Protein AF-A0A1H9SVF4-F1 (afdb_monomer_lite)

pLDDT: mean 82.23, std 16.96, range [36.72, 97.62]

Structure (mmCIF, N/CA/C/O backbone):
data_AF-A0A1H9SVF4-F1
#
_entry.id   AF-A0A1H9SVF4-F1
#
loop_
_atom_site.group_PDB
_atom_site.id
_atom_site.type_symbol
_atom_site.label_atom_id
_atom_site.label_alt_id
_atom_site.label_comp_id
_atom_site.label_asym_id
_atom_site.labe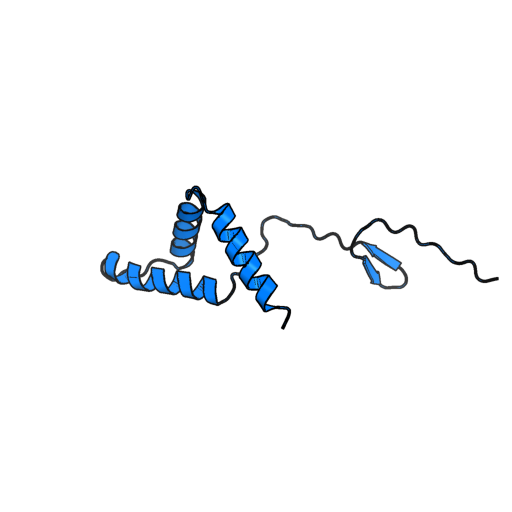l_entity_id
_atom_site.label_seq_id
_atom_site.pdbx_PDB_ins_code
_atom_site.Cartn_x
_atom_site.Cartn_y
_atom_site.Cartn_z
_atom_site.occupancy
_atom_site.B_iso_or_equiv
_atom_site.auth_seq_id
_atom_site.auth_comp_id
_atom_site.auth_asym_id
_atom_site.auth_atom_id
_atom_site.pdbx_PDB_model_num
ATOM 1 N N . MET A 1 1 ? 15.189 8.640 -59.662 1.00 36.72 1 MET A N 1
ATOM 2 C CA . MET A 1 1 ? 13.921 8.291 -58.984 1.00 36.72 1 MET A CA 1
ATOM 3 C C . MET A 1 1 ? 14.250 7.504 -57.720 1.00 36.72 1 MET A C 1
ATOM 5 O O . MET A 1 1 ? 14.668 6.364 -57.836 1.00 36.72 1 MET A O 1
ATOM 9 N N . LYS A 1 2 ? 14.163 8.105 -56.524 1.00 44.22 2 LYS A N 1
ATOM 10 C CA . LYS A 1 2 ? 14.266 7.356 -55.258 1.00 44.22 2 LYS A CA 1
ATOM 11 C C . LYS A 1 2 ? 12.842 7.033 -54.816 1.00 44.22 2 LYS A C 1
ATOM 13 O O . LYS A 1 2 ? 12.109 7.936 -54.423 1.00 44.22 2 LYS A O 1
ATOM 18 N N . GLY A 1 3 ? 12.434 5.778 -54.999 1.00 46.16 3 GLY A N 1
ATOM 19 C CA . GLY A 1 3 ? 11.122 5.298 -54.577 1.00 46.16 3 GLY A CA 1
ATOM 20 C C . GLY A 1 3 ? 10.953 5.517 -53.077 1.00 46.16 3 GLY A C 1
ATOM 21 O O . GLY A 1 3 ? 11.824 5.142 -52.295 1.00 46.16 3 GLY A O 1
ATOM 22 N N . LYS A 1 4 ? 9.855 6.166 -52.680 1.00 47.19 4 LYS A N 1
ATOM 23 C CA . LYS A 1 4 ? 9.434 6.217 -51.279 1.00 47.19 4 LYS A CA 1
ATOM 24 C C . LYS A 1 4 ? 9.128 4.784 -50.851 1.00 47.19 4 LYS A C 1
ATOM 26 O O . LYS A 1 4 ? 8.105 4.237 -51.252 1.00 47.19 4 LYS A O 1
ATOM 31 N N . MET A 1 5 ? 10.020 4.183 -50.073 1.00 50.44 5 MET A N 1
ATOM 32 C CA . MET A 1 5 ? 9.753 2.918 -49.401 1.00 50.44 5 MET A CA 1
ATOM 33 C C . MET A 1 5 ? 8.677 3.206 -48.348 1.00 50.44 5 MET A C 1
ATOM 35 O O . MET A 1 5 ? 8.947 3.866 -47.346 1.00 50.44 5 MET A O 1
ATOM 39 N N . LYS A 1 6 ? 7.425 2.829 -48.626 1.00 52.75 6 LYS A N 1
ATOM 40 C CA . LYS A 1 6 ? 6.379 2.790 -47.602 1.00 52.75 6 LYS A CA 1
ATOM 41 C C . LYS A 1 6 ? 6.696 1.584 -46.730 1.00 52.75 6 LYS A C 1
ATOM 43 O O . LYS A 1 6 ? 6.499 0.457 -47.164 1.00 52.75 6 LYS A O 1
ATOM 48 N N . THR A 1 7 ? 7.247 1.822 -45.548 1.00 62.78 7 THR A N 1
ATOM 49 C CA . THR A 1 7 ? 7.409 0.761 -44.559 1.00 62.78 7 THR A CA 1
ATOM 50 C C . THR A 1 7 ? 6.023 0.425 -44.020 1.00 62.78 7 THR A C 1
ATOM 52 O O . THR A 1 7 ? 5.389 1.271 -43.391 1.00 62.78 7 THR A O 1
ATOM 55 N N . GLU A 1 8 ? 5.531 -0.774 -44.316 1.00 59.91 8 GLU A N 1
ATOM 56 C CA . GLU A 1 8 ? 4.323 -1.331 -43.707 1.00 59.91 8 GLU A CA 1
ATOM 57 C C . GLU A 1 8 ? 4.656 -1.670 -42.249 1.00 59.91 8 GLU A C 1
ATOM 59 O O . GLU A 1 8 ? 5.169 -2.741 -41.944 1.00 59.91 8 GLU A O 1
ATOM 64 N N . MET A 1 9 ? 4.483 -0.695 -41.356 1.00 60.31 9 MET A N 1
ATOM 65 C CA . MET A 1 9 ? 4.598 -0.904 -39.915 1.00 60.31 9 MET A CA 1
ATOM 66 C C . MET A 1 9 ? 3.196 -1.091 -39.346 1.00 60.31 9 MET A C 1
ATOM 68 O O . MET A 1 9 ? 2.307 -0.285 -39.617 1.00 60.31 9 MET A O 1
ATOM 72 N N . GLU A 1 10 ? 2.999 -2.137 -38.553 1.00 67.38 10 GLU A N 1
ATOM 73 C CA . GLU A 1 10 ? 1.812 -2.264 -37.705 1.00 67.38 10 GLU A CA 1
ATOM 74 C C . GLU A 1 10 ? 1.887 -1.259 -36.548 1.00 67.38 10 GLU A C 1
ATOM 76 O O . GLU A 1 10 ? 2.992 -0.892 -36.138 1.00 67.38 10 GLU A O 1
ATOM 81 N N . ASP A 1 11 ? 0.749 -0.883 -35.960 1.00 66.81 11 ASP A N 1
ATOM 82 C CA . ASP A 1 11 ? 0.720 -0.040 -34.759 1.00 66.81 11 ASP A CA 1
ATOM 83 C C . ASP A 1 11 ? 1.584 -0.654 -33.637 1.00 66.81 11 ASP A C 1
ATOM 85 O O . ASP A 1 11 ? 1.445 -1.826 -33.269 1.00 66.81 11 ASP A O 1
ATOM 89 N N . GLY A 1 12 ? 2.534 0.127 -33.111 1.00 72.12 12 GLY A N 1
ATOM 90 C CA . GLY A 1 12 ? 3.467 -0.329 -32.080 1.00 72.12 12 GLY A CA 1
ATOM 91 C C . GLY A 1 12 ? 4.711 0.547 -31.934 1.00 72.12 12 GLY A C 1
ATOM 92 O O . GLY A 1 12 ? 4.945 1.468 -32.715 1.00 72.12 12 GLY A O 1
ATOM 93 N N . LEU A 1 13 ? 5.522 0.257 -30.912 1.00 80.12 13 LEU A N 1
ATOM 94 C CA . LEU A 1 13 ? 6.808 0.919 -30.693 1.00 80.12 13 LEU A CA 1
ATOM 95 C C . LEU A 1 13 ? 7.920 0.136 -31.405 1.00 80.12 13 LEU A C 1
ATOM 97 O O . LEU A 1 13 ? 8.008 -1.081 -31.258 1.00 80.12 13 LEU A O 1
ATOM 101 N N . TYR A 1 14 ? 8.786 0.828 -32.145 1.00 84.06 14 TYR A N 1
ATOM 102 C CA . TYR A 1 14 ? 9.889 0.220 -32.894 1.00 84.06 14 TYR A CA 1
ATOM 103 C C . TYR A 1 14 ? 11.217 0.888 -32.538 1.00 84.06 14 TYR A C 1
ATOM 105 O O . TYR A 1 14 ? 11.274 2.101 -32.329 1.00 84.06 14 TYR A O 1
ATOM 113 N N . GLN A 1 15 ? 12.296 0.105 -32.503 1.00 85.94 15 GLN A N 1
ATOM 114 C CA . GLN A 1 15 ? 13.663 0.597 -32.358 1.00 85.94 15 GLN A CA 1
ATOM 115 C C . GLN A 1 15 ? 14.418 0.447 -33.684 1.00 85.94 15 GLN A C 1
ATOM 117 O O . GLN A 1 15 ? 14.433 -0.625 -34.283 1.00 85.94 15 GLN A O 1
ATOM 122 N N . ALA A 1 16 ? 15.078 1.518 -34.136 1.00 86.50 16 ALA A N 1
ATOM 123 C CA . ALA A 1 16 ? 15.980 1.456 -35.282 1.00 86.50 16 ALA A CA 1
ATOM 124 C C . ALA A 1 16 ? 17.369 0.984 -34.826 1.00 86.50 16 ALA A C 1
ATOM 126 O O . ALA A 1 16 ? 18.049 1.682 -34.067 1.00 86.50 16 ALA A O 1
ATOM 127 N N . ARG A 1 17 ? 17.807 -0.187 -35.293 1.00 80.38 17 ARG A N 1
ATOM 128 C 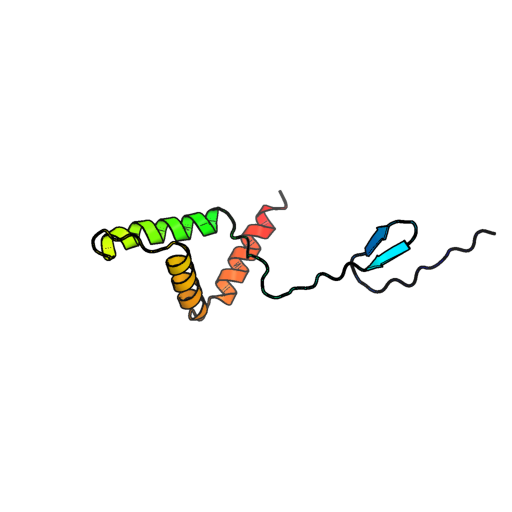CA . ARG A 1 17 ? 19.125 -0.757 -34.983 1.00 80.38 17 ARG A CA 1
ATOM 129 C C . ARG A 1 17 ? 19.725 -1.392 -36.236 1.00 80.38 17 ARG A C 1
ATOM 131 O O . ARG A 1 17 ? 19.058 -2.124 -36.954 1.00 80.38 17 ARG A O 1
ATOM 138 N N . ALA A 1 18 ? 20.990 -1.070 -36.518 1.00 77.69 18 ALA A N 1
ATOM 139 C CA . ALA A 1 18 ? 21.749 -1.610 -37.654 1.00 77.69 18 ALA A CA 1
ATOM 140 C C . ALA A 1 18 ? 21.036 -1.514 -39.026 1.00 77.69 18 ALA A C 1
ATOM 142 O O . ALA A 1 18 ? 21.179 -2.392 -39.870 1.00 77.69 18 ALA A O 1
ATOM 143 N N . GLY A 1 19 ? 20.268 -0.443 -39.259 1.00 83.81 19 GLY A N 1
ATOM 144 C CA . GLY A 1 19 ? 19.542 -0.232 -40.518 1.00 83.81 19 GLY A CA 1
ATOM 145 C C . GLY A 1 19 ? 18.197 -0.959 -40.623 1.00 83.81 19 GLY A C 1
ATOM 146 O O . GLY A 1 19 ? 17.512 -0.786 -41.626 1.00 83.81 19 GLY A O 1
ATOM 147 N N . ASN A 1 20 ? 17.793 -1.699 -39.587 1.00 79.94 20 ASN A N 1
ATOM 148 C CA . ASN A 1 20 ? 16.506 -2.385 -39.502 1.00 79.94 20 ASN A CA 1
ATOM 149 C C . ASN A 1 20 ? 15.608 -1.748 -38.431 1.00 79.94 20 ASN A C 1
ATOM 151 O O . ASN A 1 20 ? 16.092 -1.119 -37.485 1.00 79.94 20 ASN A O 1
ATOM 155 N N . LEU A 1 21 ? 14.293 -1.909 -38.592 1.00 79.56 21 LEU A N 1
ATOM 156 C CA . LEU A 1 21 ? 13.287 -1.550 -37.593 1.00 79.56 21 LEU A CA 1
ATOM 157 C C . LEU A 1 21 ? 12.835 -2.818 -36.874 1.00 79.56 21 LEU A C 1
ATOM 159 O O . LEU A 1 21 ? 12.221 -3.691 -37.481 1.00 79.56 21 LEU A O 1
ATOM 163 N N . GLU A 1 22 ? 13.140 -2.907 -35.586 1.00 79.94 22 GLU A N 1
ATOM 164 C CA . GLU A 1 22 ? 12.747 -4.021 -34.726 1.00 79.94 22 GLU A CA 1
ATOM 165 C C . GLU A 1 22 ? 11.543 -3.592 -33.879 1.00 79.94 22 GLU A C 1
ATOM 167 O O . GLU A 1 22 ? 11.592 -2.563 -33.199 1.00 79.94 22 GLU A O 1
ATOM 172 N N . LYS A 1 23 ? 10.440 -4.351 -33.929 1.00 78.06 23 LYS A N 1
ATOM 173 C CA . LYS A 1 23 ? 9.263 -4.103 -33.082 1.00 78.06 23 LYS A CA 1
ATOM 174 C C . LYS A 1 23 ? 9.630 -4.422 -31.635 1.00 78.06 23 LYS A C 1
ATOM 176 O O . LYS A 1 23 ? 10.057 -5.534 -31.336 1.00 78.06 23 LYS A O 1
ATOM 181 N N . LEU A 1 24 ? 9.456 -3.458 -30.735 1.00 75.31 24 LEU A N 1
ATOM 182 C CA . LEU A 1 24 ? 9.664 -3.669 -29.307 1.00 75.31 24 LEU A CA 1
ATOM 183 C C . LEU A 1 24 ? 8.461 -4.421 -28.741 1.00 75.31 24 LEU A C 1
ATOM 185 O O . LEU A 1 24 ? 7.396 -3.847 -28.516 1.00 75.31 24 LEU A O 1
ATOM 189 N N . VAL A 1 25 ? 8.644 -5.719 -28.510 1.00 68.56 25 VAL A N 1
ATOM 190 C CA . VAL A 1 25 ? 7.698 -6.544 -27.760 1.00 68.56 25 VAL A CA 1
ATOM 191 C C . VAL A 1 25 ? 8.112 -6.495 -26.296 1.00 68.56 25 VAL A C 1
ATOM 193 O O . VAL A 1 25 ? 9.151 -7.025 -25.908 1.00 68.56 25 VAL A O 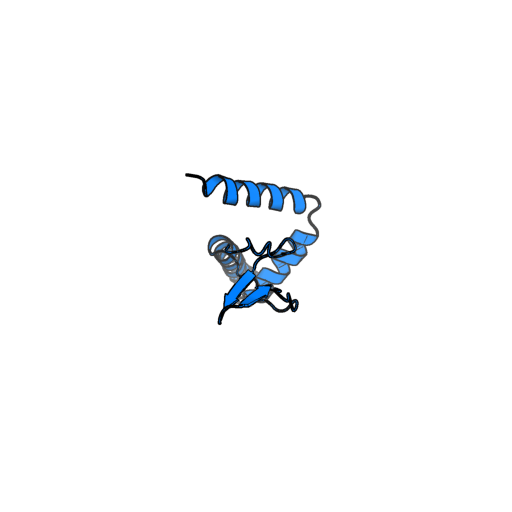1
ATOM 196 N N . PHE A 1 26 ? 7.315 -5.818 -25.474 1.00 65.12 26 PHE A N 1
ATOM 197 C CA . PHE A 1 26 ? 7.482 -5.882 -24.029 1.00 65.12 26 PHE A CA 1
ATOM 198 C C . PHE A 1 26 ? 6.801 -7.155 -23.534 1.00 65.12 26 PHE A C 1
ATOM 200 O O . PHE A 1 26 ? 5.600 -7.154 -23.284 1.00 65.12 26 PHE A O 1
ATOM 207 N N . GLU A 1 27 ? 7.558 -8.240 -23.395 1.00 57.84 27 GLU A N 1
ATOM 208 C CA . GLU A 1 27 ? 7.075 -9.403 -22.651 1.00 57.84 27 GLU A CA 1
ATOM 209 C C . GLU A 1 27 ? 6.859 -8.981 -21.190 1.00 57.84 27 GLU A C 1
ATOM 211 O O . GLU A 1 27 ? 7.749 -8.420 -20.536 1.00 57.84 27 GLU A O 1
ATOM 216 N N . ASP A 1 28 ? 5.632 -9.139 -20.698 1.00 58.91 28 ASP A N 1
ATOM 217 C CA . ASP A 1 28 ? 5.307 -8.999 -19.285 1.00 58.91 28 ASP A CA 1
ATOM 218 C C . ASP A 1 28 ? 5.264 -10.400 -18.682 1.00 58.91 28 ASP A C 1
ATOM 220 O O . ASP A 1 28 ? 4.260 -11.100 -18.756 1.00 58.91 28 ASP A O 1
ATOM 224 N N . ASP A 1 29 ? 6.401 -10.837 -18.146 1.00 60.53 29 ASP A N 1
ATOM 225 C CA . ASP A 1 29 ? 6.592 -12.166 -17.555 1.00 60.53 29 ASP A CA 1
ATOM 226 C C . ASP A 1 29 ? 5.855 -12.356 -16.212 1.00 60.53 29 ASP A C 1
ATOM 228 O O . ASP A 1 29 ? 6.034 -13.370 -15.540 1.00 60.53 29 ASP A O 1
ATOM 232 N N . GLY A 1 30 ? 5.044 -11.377 -15.790 1.00 57.25 30 GLY A N 1
ATOM 233 C CA . GLY A 1 30 ? 4.313 -11.390 -14.522 1.00 57.25 30 GLY A CA 1
ATOM 234 C C . GLY A 1 30 ? 5.201 -11.253 -13.279 1.00 57.25 30 GLY A C 1
ATOM 235 O O . GLY A 1 30 ? 4.685 -11.244 -12.164 1.00 57.25 3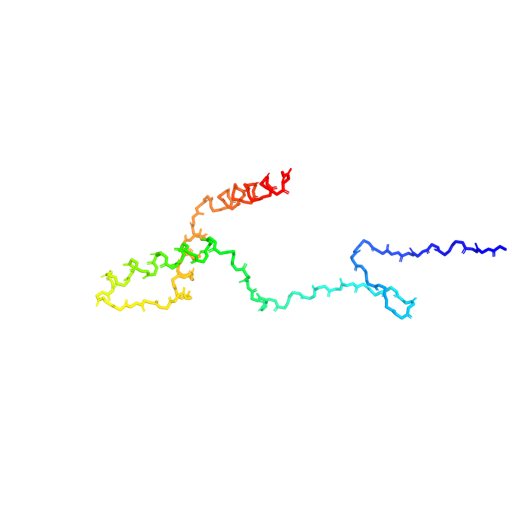0 GLY A O 1
ATOM 236 N N . THR A 1 31 ? 6.523 -11.122 -13.439 1.00 56.81 31 THR A N 1
ATOM 237 C CA . THR A 1 31 ? 7.498 -11.029 -12.337 1.00 56.81 31 THR A CA 1
ATOM 238 C C . THR A 1 31 ? 8.134 -9.651 -12.203 1.00 56.81 31 THR A C 1
ATOM 240 O O . THR A 1 31 ? 8.961 -9.421 -11.310 1.00 56.81 31 THR A O 1
ATOM 243 N N . LYS A 1 32 ? 7.749 -8.695 -13.058 1.00 61.81 32 LYS A N 1
ATOM 244 C CA . LYS A 1 32 ? 8.253 -7.326 -12.972 1.00 61.81 32 LYS A CA 1
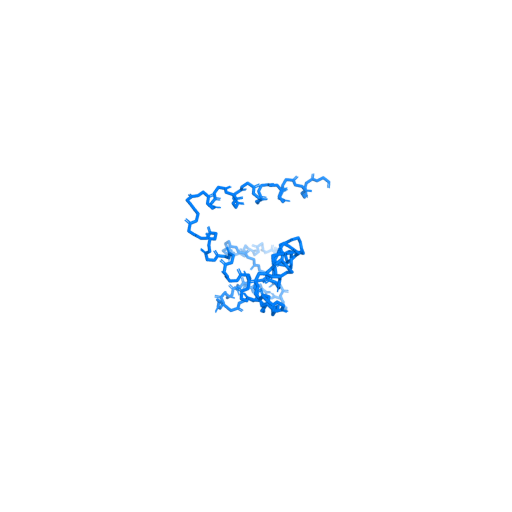ATOM 245 C C . LYS A 1 32 ? 7.958 -6.751 -11.594 1.00 61.81 32 LYS A C 1
ATOM 247 O O . LYS A 1 32 ? 6.813 -6.619 -11.167 1.00 61.81 32 LYS A O 1
ATOM 252 N N . LYS A 1 33 ? 9.033 -6.373 -10.900 1.00 68.44 33 LYS A N 1
ATOM 253 C CA . LYS A 1 33 ? 8.953 -5.692 -9.608 1.00 68.44 33 LYS A CA 1
ATOM 254 C C . LYS A 1 33 ? 8.103 -4.437 -9.770 1.00 68.44 33 LYS A C 1
ATOM 256 O O . LYS A 1 33 ? 8.505 -3.499 -10.461 1.00 68.44 33 LYS A O 1
ATOM 261 N N . ILE A 1 34 ? 6.951 -4.411 -9.107 1.00 70.81 34 ILE A N 1
ATOM 262 C CA . ILE A 1 34 ? 6.089 -3.234 -9.084 1.00 70.81 34 ILE A CA 1
ATOM 263 C C . ILE A 1 34 ? 6.837 -2.131 -8.337 1.00 70.81 34 ILE A C 1
ATOM 265 O O . ILE A 1 34 ? 7.154 -2.252 -7.151 1.00 70.81 34 ILE A O 1
ATOM 269 N N . ARG A 1 35 ? 7.142 -1.039 -9.040 1.00 78.81 35 ARG A N 1
ATOM 270 C CA . ARG A 1 35 ? 7.761 0.132 -8.425 1.00 78.81 35 ARG A CA 1
ATOM 271 C C . ARG A 1 35 ? 6.674 0.975 -7.771 1.00 78.81 35 ARG A C 1
ATOM 273 O O . ARG A 1 35 ? 5.941 1.686 -8.449 1.00 78.81 35 ARG A O 1
ATOM 280 N N . VAL A 1 36 ? 6.591 0.906 -6.447 1.00 84.50 36 VAL A N 1
ATOM 281 C CA . VAL A 1 36 ? 5.670 1.738 -5.665 1.00 84.50 36 VAL A CA 1
ATOM 282 C C . VAL A 1 36 ? 6.238 3.162 -5.564 1.00 84.50 36 VAL A C 1
ATOM 284 O O . VAL A 1 36 ? 7.400 3.318 -5.177 1.00 84.50 36 VAL A O 1
ATOM 287 N N . PRO A 1 37 ? 5.465 4.213 -5.901 1.00 88.88 37 PRO A N 1
ATOM 288 C CA . PRO A 1 37 ? 5.888 5.594 -5.688 1.00 88.88 37 PRO A CA 1
ATOM 289 C C . PRO A 1 37 ? 6.200 5.881 -4.214 1.00 88.88 37 PRO A C 1
ATOM 291 O O . PRO A 1 37 ? 5.560 5.324 -3.320 1.00 88.88 37 PRO A O 1
ATOM 294 N N . GLN A 1 38 ? 7.132 6.805 -3.956 1.00 88.81 38 GLN A N 1
ATOM 295 C CA . GLN A 1 38 ? 7.588 7.149 -2.600 1.00 88.81 38 GLN A CA 1
ATOM 296 C C . GLN A 1 38 ? 6.438 7.428 -1.603 1.00 88.81 38 GLN A C 1
ATOM 298 O O . GLN A 1 38 ? 6.473 6.856 -0.512 1.00 88.81 38 GLN A O 1
ATOM 303 N N . PRO A 1 39 ? 5.373 8.186 -1.954 1.00 91.25 39 PRO A N 1
ATOM 304 C CA . PRO A 1 39 ? 4.251 8.407 -1.036 1.00 91.25 39 PRO A CA 1
ATOM 305 C C . PRO A 1 39 ? 3.509 7.118 -0.652 1.00 91.25 39 PRO A C 1
ATOM 307 O O . PRO A 1 39 ? 3.079 6.958 0.490 1.00 91.25 39 PRO A O 1
ATOM 310 N N . GLY A 1 40 ? 3.382 6.173 -1.590 1.00 92.56 40 GLY A N 1
ATOM 311 C CA . GLY A 1 40 ? 2.780 4.865 -1.326 1.00 92.56 40 GLY A CA 1
ATOM 312 C C . GLY A 1 40 ? 3.632 4.040 -0.364 1.00 92.56 40 GLY A C 1
ATOM 313 O O . GLY A 1 40 ? 3.112 3.463 0.587 1.00 92.56 40 GLY A O 1
ATOM 314 N N . PHE A 1 41 ? 4.954 4.052 -0.547 1.00 94.12 41 PHE A N 1
ATOM 315 C CA . PHE A 1 41 ? 5.883 3.383 0.363 1.00 94.12 41 PHE A CA 1
ATOM 316 C C . PHE A 1 41 ? 5.824 3.966 1.786 1.00 94.12 41 PHE A C 1
ATOM 318 O O . PHE A 1 41 ? 5.748 3.227 2.770 1.00 94.12 41 PHE A O 1
ATOM 325 N N . GLU A 1 42 ? 5.793 5.292 1.918 1.00 96.06 42 GLU A N 1
ATOM 326 C CA . GLU A 1 42 ? 5.698 5.977 3.213 1.00 96.06 42 GLU A CA 1
ATOM 327 C C . GLU A 1 42 ? 4.384 5.693 3.949 1.00 96.06 42 GLU A C 1
ATOM 329 O O . GLU A 1 42 ? 4.377 5.567 5.183 1.00 96.06 42 GLU A O 1
ATOM 334 N N . ALA A 1 43 ? 3.281 5.530 3.211 1.00 96.12 43 ALA A N 1
ATOM 335 C CA . ALA A 1 43 ? 2.008 5.103 3.779 1.00 96.12 43 ALA A CA 1
ATOM 336 C C . ALA A 1 43 ? 2.130 3.715 4.433 1.00 96.12 43 ALA A C 1
ATOM 338 O O . ALA A 1 43 ? 1.733 3.545 5.590 1.00 96.12 43 ALA A O 1
ATOM 339 N N . VAL A 1 44 ? 2.769 2.752 3.756 1.00 96.56 44 VAL A N 1
ATOM 340 C CA . VAL A 1 44 ? 3.017 1.407 4.308 1.00 96.56 44 VAL A CA 1
ATOM 341 C C . VAL A 1 44 ? 3.933 1.474 5.537 1.00 96.56 44 VAL A C 1
ATOM 343 O O . VAL A 1 44 ? 3.622 0.888 6.577 1.00 96.56 44 VAL A O 1
ATOM 346 N N . VAL A 1 45 ? 5.026 2.249 5.484 1.00 96.56 45 VAL A N 1
ATOM 347 C CA . VAL A 1 45 ? 5.933 2.461 6.635 1.00 96.56 45 VAL A CA 1
ATOM 348 C C . VAL A 1 45 ? 5.182 3.032 7.841 1.00 96.56 45 VAL A C 1
ATOM 350 O O . VAL A 1 45 ? 5.445 2.651 8.988 1.00 96.56 45 VAL A O 1
ATOM 353 N N . THR A 1 46 ? 4.243 3.946 7.608 1.00 97.12 46 THR A N 1
ATOM 354 C CA . THR A 1 46 ? 3.430 4.548 8.670 1.00 97.12 46 THR A CA 1
ATOM 355 C C . THR A 1 46 ? 2.565 3.502 9.369 1.00 97.12 46 THR A C 1
ATOM 357 O O . THR A 1 46 ? 2.539 3.461 10.603 1.00 97.12 46 THR A O 1
ATOM 360 N N . VAL A 1 47 ? 1.918 2.614 8.612 1.00 97.25 47 VAL A N 1
ATOM 361 C CA . VAL A 1 47 ? 1.145 1.496 9.172 1.00 97.25 47 VAL A CA 1
ATOM 362 C C . VAL A 1 47 ? 2.063 0.534 9.929 1.00 97.25 47 VAL A C 1
ATOM 364 O O . VAL A 1 47 ? 1.803 0.233 11.093 1.00 97.25 47 VAL A O 1
ATOM 367 N N . GLN A 1 48 ? 3.200 0.147 9.347 1.00 96.88 48 GLN A N 1
ATOM 368 C CA . GLN A 1 48 ? 4.182 -0.743 9.976 1.00 96.88 48 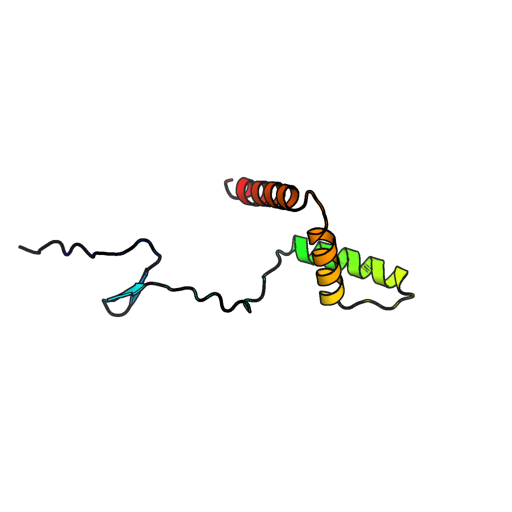GLN A CA 1
ATOM 369 C C . GLN A 1 48 ? 4.655 -0.227 11.350 1.00 96.88 48 GLN A C 1
ATOM 371 O O . GLN A 1 48 ? 4.748 -0.986 12.319 1.00 96.88 48 GLN A O 1
ATOM 376 N N . LYS A 1 49 ? 4.933 1.081 11.466 1.00 95.31 49 LYS A N 1
ATOM 377 C CA . LYS A 1 49 ? 5.322 1.716 12.739 1.00 95.31 49 LYS A CA 1
ATOM 378 C C . LYS A 1 49 ? 4.216 1.625 13.792 1.00 95.31 49 LYS A C 1
ATOM 380 O O . LYS A 1 49 ? 4.520 1.396 14.963 1.00 95.31 49 LYS A O 1
ATOM 385 N N . ARG A 1 50 ? 2.951 1.799 13.395 1.00 95.06 50 ARG A N 1
ATOM 386 C CA . ARG A 1 50 ? 1.791 1.673 14.295 1.00 95.06 50 ARG A CA 1
ATOM 387 C C . ARG A 1 50 ? 1.604 0.223 14.743 1.00 95.06 50 ARG A C 1
ATOM 389 O O . ARG A 1 50 ? 1.409 -0.018 15.933 1.00 95.06 50 ARG A O 1
ATOM 396 N N . MET A 1 51 ? 1.787 -0.730 13.830 1.00 95.81 51 MET A N 1
ATOM 397 C CA . MET A 1 51 ? 1.676 -2.159 14.128 1.00 95.81 51 MET A CA 1
ATOM 398 C C . MET A 1 51 ? 2.719 -2.651 15.126 1.00 95.81 51 MET A C 1
ATOM 400 O O . MET A 1 51 ? 2.401 -3.516 15.932 1.00 95.81 51 MET A O 1
ATOM 404 N N . ARG A 1 52 ? 3.918 -2.051 15.176 1.00 93.06 52 ARG A N 1
ATOM 405 C CA . ARG A 1 52 ? 4.907 -2.387 16.216 1.00 93.06 52 ARG A CA 1
ATOM 406 C C . ARG A 1 52 ? 4.335 -2.264 17.631 1.00 93.06 52 ARG A C 1
ATOM 408 O O . ARG A 1 52 ? 4.651 -3.084 18.486 1.00 93.06 52 ARG A O 1
ATOM 415 N N . LYS A 1 53 ? 3.513 -1.242 17.892 1.00 91.44 53 LYS A N 1
ATOM 416 C CA . LYS A 1 53 ? 2.861 -1.070 19.199 1.00 91.44 53 LYS A CA 1
ATOM 417 C C . LYS A 1 53 ? 1.750 -2.099 19.409 1.00 91.44 53 LYS A C 1
ATOM 419 O O . LYS A 1 53 ? 1.654 -2.652 20.494 1.00 91.44 53 LYS A O 1
ATOM 424 N N . ALA A 1 54 ? 0.954 -2.363 18.373 1.00 92.69 54 ALA A N 1
ATOM 425 C CA . ALA A 1 54 ? -0.144 -3.328 18.426 1.00 92.69 54 ALA A CA 1
ATOM 426 C C . ALA A 1 54 ? 0.333 -4.783 18.604 1.00 92.69 54 ALA A C 1
ATOM 428 O O . ALA A 1 54 ? -0.374 -5.590 19.193 1.00 92.69 54 ALA A O 1
ATOM 429 N N . LEU A 1 55 ? 1.539 -5.109 18.130 1.00 93.81 55 LEU A N 1
ATOM 430 C CA . LEU A 1 55 ? 2.153 -6.437 18.218 1.00 93.81 55 LEU A CA 1
ATOM 431 C C . LEU A 1 55 ? 3.196 -6.525 19.347 1.00 93.81 55 LEU A C 1
ATOM 433 O O . LEU A 1 55 ? 4.239 -7.159 19.193 1.00 93.81 55 LEU A O 1
ATOM 437 N N . ASN A 1 56 ? 2.950 -5.850 20.476 1.00 92.50 56 ASN A N 1
ATOM 438 C CA . ASN A 1 56 ? 3.779 -5.915 21.689 1.00 92.50 56 ASN A CA 1
ATOM 439 C C . ASN A 1 56 ? 5.284 -5.675 21.454 1.00 92.50 56 ASN A C 1
ATOM 441 O O . ASN A 1 56 ? 6.145 -6.344 22.019 1.00 92.50 56 ASN A O 1
ATOM 445 N N . GLY A 1 57 ? 5.621 -4.700 20.608 1.00 91.25 57 GLY A N 1
ATOM 446 C CA . GLY A 1 57 ? 7.001 -4.300 20.328 1.00 91.25 57 GLY A CA 1
ATOM 447 C C . GLY A 1 57 ? 7.641 -5.009 19.134 1.00 91.25 57 GLY A C 1
ATOM 448 O O . GLY A 1 57 ? 8.680 -4.532 18.655 1.00 91.25 57 GLY A O 1
ATOM 449 N N . HIS A 1 58 ? 7.016 -6.066 18.604 1.00 91.69 58 HIS A N 1
ATOM 450 C CA . HIS A 1 58 ? 7.469 -6.750 17.398 1.00 91.69 58 HIS A CA 1
ATOM 451 C C . HIS A 1 58 ? 7.071 -5.960 16.147 1.00 91.69 58 HIS A C 1
ATOM 453 O O . HIS A 1 58 ? 5.900 -5.677 15.906 1.00 91.69 58 HIS A O 1
ATOM 459 N N . LYS A 1 59 ? 8.061 -5.563 15.343 1.00 93.38 59 LYS A N 1
ATOM 460 C CA . LYS A 1 59 ? 7.823 -4.817 14.107 1.00 93.38 59 LYS A CA 1
ATOM 461 C C . LYS A 1 59 ? 7.618 -5.818 12.959 1.00 93.38 59 LYS A C 1
ATOM 463 O O . LYS A 1 59 ? 8.577 -6.519 12.647 1.00 93.38 59 LYS A O 1
ATOM 468 N N . PRO A 1 60 ? 6.435 -5.864 12.322 1.00 94.62 60 PRO A N 1
ATOM 469 C CA . PRO A 1 60 ? 6.191 -6.796 11.227 1.00 94.62 60 PRO A CA 1
ATOM 470 C C . PRO A 1 60 ? 7.005 -6.412 9.987 1.00 94.62 60 PRO A C 1
ATOM 472 O O . PRO A 1 60 ? 7.346 -5.235 9.804 1.00 94.62 60 PRO A O 1
ATOM 475 N N . ASP A 1 61 ? 7.294 -7.394 9.130 1.00 95.38 61 ASP A N 1
ATOM 476 C CA . ASP A 1 61 ? 7.952 -7.149 7.846 1.00 95.38 61 ASP A CA 1
ATOM 477 C C . ASP A 1 61 ? 7.141 -6.169 6.984 1.00 95.38 61 ASP A C 1
ATOM 479 O O . ASP A 1 61 ? 5.912 -6.124 7.047 1.00 95.38 61 ASP A O 1
ATOM 483 N N . ILE A 1 62 ? 7.830 -5.338 6.202 1.00 94.12 62 ILE A N 1
ATOM 484 C CA . ILE A 1 62 ? 7.157 -4.308 5.405 1.00 94.12 62 ILE A CA 1
ATOM 485 C C . ILE A 1 62 ? 6.343 -4.910 4.258 1.00 94.12 62 ILE A C 1
ATOM 487 O O . ILE A 1 62 ? 5.281 -4.381 3.934 1.00 94.12 62 ILE A O 1
ATOM 491 N N . SER A 1 63 ? 6.807 -6.024 3.688 1.00 93.88 63 SER A N 1
ATOM 492 C CA . SER A 1 63 ? 6.122 -6.732 2.605 1.00 93.88 63 SER A CA 1
ATOM 493 C C . SER A 1 63 ? 4.827 -7.344 3.122 1.00 93.88 63 SER A C 1
ATOM 495 O O . SER A 1 63 ? 3.796 -7.190 2.481 1.00 93.88 63 SER A O 1
ATOM 497 N N . LEU A 1 64 ? 4.855 -7.916 4.332 1.00 95.00 64 LEU A N 1
ATOM 498 C CA . LEU A 1 64 ? 3.662 -8.437 5.005 1.00 95.00 64 LEU A CA 1
ATOM 499 C C . LEU A 1 64 ? 2.611 -7.341 5.244 1.00 95.00 64 LEU A C 1
ATOM 501 O O . LEU A 1 64 ? 1.420 -7.552 5.037 1.00 95.00 64 LEU A O 1
ATOM 505 N N . VAL A 1 65 ? 3.041 -6.149 5.671 1.00 96.44 65 VAL A N 1
ATOM 506 C CA . VAL A 1 65 ? 2.119 -5.017 5.864 1.00 96.44 65 VAL A CA 1
ATOM 507 C C . VAL A 1 65 ? 1.536 -4.555 4.528 1.00 96.44 65 VAL A C 1
ATOM 509 O O . VAL A 1 65 ? 0.336 -4.305 4.451 1.00 96.44 65 VAL A O 1
ATOM 512 N N . ALA A 1 66 ? 2.361 -4.450 3.482 1.00 95.25 66 ALA A N 1
ATOM 513 C CA . ALA A 1 66 ? 1.902 -4.068 2.149 1.00 95.25 66 ALA A CA 1
ATOM 514 C C . ALA A 1 66 ? 0.896 -5.080 1.583 1.00 95.25 66 ALA A C 1
ATOM 516 O O . ALA A 1 66 ? -0.156 -4.677 1.098 1.00 95.25 66 ALA A O 1
ATOM 517 N N . GLU A 1 67 ? 1.190 -6.376 1.691 1.00 95.44 67 GLU A N 1
ATOM 518 C CA . GLU A 1 67 ? 0.306 -7.465 1.274 1.00 95.44 67 GLU A CA 1
ATOM 519 C C . GLU A 1 67 ? -1.049 -7.379 1.982 1.00 95.44 67 GLU A C 1
ATOM 521 O O . GLU A 1 67 ? -2.081 -7.306 1.318 1.00 95.44 67 GLU A O 1
ATOM 526 N N . ALA A 1 68 ? -1.055 -7.285 3.315 1.00 96.88 68 ALA A N 1
ATOM 527 C CA . ALA A 1 68 ? -2.290 -7.177 4.088 1.00 96.88 68 ALA A CA 1
ATOM 528 C C . ALA A 1 68 ? -3.120 -5.942 3.693 1.00 96.88 68 ALA A C 1
ATOM 530 O O . ALA A 1 68 ? -4.344 -6.016 3.597 1.00 96.88 68 ALA A O 1
ATOM 531 N N . MET A 1 69 ? -2.463 -4.807 3.432 1.00 96.56 69 MET A N 1
ATOM 532 C CA . MET A 1 69 ? -3.134 -3.595 2.957 1.00 96.56 69 MET A CA 1
ATOM 533 C C . MET A 1 69 ? -3.731 -3.770 1.556 1.00 96.56 69 MET A C 1
ATOM 535 O O . MET A 1 69 ? -4.842 -3.305 1.320 1.00 96.56 69 MET A O 1
ATOM 539 N N . LEU A 1 70 ? -3.012 -4.417 0.633 1.00 95.44 70 LEU A N 1
ATOM 540 C CA . LEU A 1 70 ? -3.473 -4.650 -0.738 1.00 95.44 70 LEU A CA 1
ATOM 541 C C . LEU A 1 70 ? -4.648 -5.630 -0.782 1.00 95.44 70 LEU A C 1
ATOM 543 O O . LEU A 1 70 ? -5.626 -5.353 -1.469 1.00 95.44 70 LEU A O 1
ATOM 547 N N . LEU A 1 71 ? -4.583 -6.722 -0.017 1.00 97.56 71 LEU A N 1
ATOM 548 C CA . LEU A 1 71 ? -5.677 -7.690 0.093 1.00 97.56 71 LEU A CA 1
ATOM 549 C C . LEU A 1 71 ? -6.935 -7.037 0.675 1.00 97.56 71 LEU A C 1
ATOM 551 O O . LEU A 1 71 ? -8.004 -7.134 0.083 1.00 97.56 71 LEU A O 1
ATOM 555 N N . ALA A 1 72 ? -6.797 -6.278 1.767 1.00 97.38 72 ALA A N 1
ATOM 556 C CA . ALA A 1 72 ? -7.925 -5.558 2.354 1.00 97.38 72 ALA A CA 1
ATOM 557 C C . ALA A 1 72 ? -8.505 -4.495 1.403 1.00 97.38 72 ALA A C 1
ATOM 559 O O . ALA A 1 72 ? -9.715 -4.285 1.365 1.00 97.38 72 ALA A O 1
ATOM 560 N N . ALA A 1 73 ? -7.657 -3.812 0.627 1.00 96.38 73 ALA A N 1
ATOM 561 C CA . ALA A 1 73 ? -8.108 -2.846 -0.370 1.00 96.38 73 ALA A CA 1
ATOM 562 C C . ALA A 1 73 ? -8.857 -3.520 -1.530 1.00 96.38 73 ALA A C 1
ATOM 564 O O . ALA A 1 73 ? -9.837 -2.958 -2.009 1.00 96.38 73 ALA A O 1
ATOM 565 N N . ALA A 1 74 ? -8.434 -4.713 -1.957 1.00 96.50 74 ALA A N 1
ATOM 566 C CA . ALA A 1 74 ? -9.087 -5.469 -3.027 1.00 96.50 74 ALA A CA 1
ATOM 567 C C . ALA A 1 74 ? -10.520 -5.902 -2.670 1.00 96.50 74 ALA A C 1
ATOM 569 O O . ALA A 1 74 ? -11.345 -6.082 -3.560 1.00 96.50 74 ALA A O 1
ATOM 570 N N . GLU A 1 75 ? -10.832 -6.022 -1.379 1.00 97.31 75 GLU A N 1
ATOM 571 C CA . GLU A 1 75 ? -12.179 -6.329 -0.885 1.00 97.31 75 GLU A CA 1
ATOM 572 C C . GLU A 1 75 ? -13.079 -5.085 -0.748 1.00 97.31 75 GLU A C 1
ATOM 574 O O . GLU A 1 75 ? -14.274 -5.211 -0.474 1.00 97.31 75 GLU A O 1
ATOM 579 N N . MET A 1 76 ? -12.546 -3.869 -0.928 1.00 97.25 76 MET A N 1
ATOM 580 C CA . MET A 1 76 ? -13.347 -2.646 -0.836 1.00 97.25 76 MET A CA 1
ATOM 581 C C . MET A 1 76 ? -14.252 -2.488 -2.072 1.00 97.25 76 MET A C 1
ATOM 583 O O . MET A 1 76 ? -13.730 -2.394 -3.183 1.00 97.25 76 MET A O 1
ATOM 587 N N . PRO A 1 77 ? -15.584 -2.333 -1.914 1.00 97.06 77 PRO A N 1
ATOM 588 C CA . PRO A 1 77 ? -16.507 -2.200 -3.050 1.00 97.06 77 PRO A CA 1
ATOM 589 C C . PRO A 1 77 ? -16.236 -0.999 -3.968 1.00 97.06 77 PRO A C 1
ATOM 591 O O . PRO A 1 77 ? -16.672 -0.982 -5.112 1.00 97.06 77 PRO A O 1
ATOM 594 N N . ASP A 1 78 ? -15.544 0.025 -3.466 1.00 96.94 78 ASP A N 1
ATOM 595 C CA . ASP A 1 78 ? -15.254 1.280 -4.161 1.00 96.94 78 ASP A CA 1
ATOM 596 C C . ASP A 1 78 ? -13.770 1.432 -4.547 1.00 96.94 78 ASP A C 1
ATOM 598 O O . ASP A 1 78 ? -13.318 2.539 -4.860 1.00 96.94 78 ASP A O 1
ATOM 602 N N . ILE A 1 79 ? -12.985 0.345 -4.513 1.00 97.62 79 ILE A N 1
ATOM 603 C CA . ILE A 1 79 ? -11.541 0.415 -4.778 1.00 97.62 79 ILE A CA 1
ATOM 604 C C . ILE A 1 79 ? -11.225 0.920 -6.187 1.00 97.62 79 ILE A C 1
ATOM 606 O O . ILE A 1 79 ? -10.327 1.746 -6.353 1.00 97.62 79 ILE A O 1
ATOM 610 N N . GLU A 1 80 ? -11.993 0.496 -7.191 1.00 97.12 80 GLU A N 1
ATOM 611 C CA . GLU A 1 80 ? -11.809 0.912 -8.585 1.00 97.12 80 GLU A CA 1
ATOM 612 C C . GLU A 1 80 ? -11.965 2.430 -8.739 1.00 97.12 80 GLU A C 1
ATOM 614 O O . GLU A 1 80 ? -11.125 3.100 -9.345 1.00 97.12 80 GLU A O 1
ATOM 619 N N . GLU A 1 81 ? -12.991 2.997 -8.103 1.00 97.56 81 GLU A N 1
ATOM 620 C CA . GLU A 1 81 ? -13.254 4.435 -8.117 1.00 97.56 81 GLU A CA 1
ATOM 621 C C . GLU A 1 81 ? -12.158 5.217 -7.378 1.00 97.56 81 GLU A C 1
ATOM 623 O O . GLU A 1 81 ? -11.672 6.245 -7.860 1.00 97.56 81 GLU A O 1
ATOM 628 N N . LYS A 1 82 ? -11.685 4.704 -6.236 1.00 96.19 82 LYS A N 1
ATOM 629 C CA . LYS A 1 82 ? -10.560 5.298 -5.495 1.00 96.19 82 LYS A CA 1
ATOM 630 C C . LYS A 1 82 ? -9.276 5.322 -6.322 1.00 96.19 82 LYS A C 1
ATOM 632 O O . LYS A 1 82 ? -8.571 6.338 -6.315 1.00 96.19 82 LYS A O 1
ATOM 637 N N . VAL A 1 83 ? -8.980 4.241 -7.046 1.00 95.25 83 VAL A N 1
ATOM 638 C CA . VAL A 1 83 ? -7.833 4.167 -7.962 1.00 95.25 83 VAL A CA 1
ATOM 639 C C . VAL A 1 83 ? -8.009 5.160 -9.109 1.00 95.25 83 VAL A C 1
ATOM 641 O O . VAL A 1 83 ? -7.086 5.932 -9.373 1.00 95.25 83 VAL A O 1
ATOM 644 N N . ARG A 1 84 ? -9.196 5.233 -9.728 1.00 95.81 84 ARG A N 1
ATOM 645 C CA . ARG A 1 84 ? -9.508 6.193 -10.801 1.00 95.81 84 ARG A CA 1
ATOM 646 C C . ARG A 1 84 ? -9.268 7.638 -10.360 1.00 95.81 84 ARG A C 1
ATOM 648 O O . ARG A 1 84 ? -8.571 8.386 -11.046 1.00 95.81 84 ARG A O 1
ATOM 655 N N . LEU A 1 85 ? -9.785 8.030 -9.195 1.00 95.69 85 LEU A N 1
ATOM 656 C CA . LEU A 1 85 ? -9.601 9.373 -8.630 1.00 95.69 85 LEU A CA 1
ATOM 657 C C . LEU A 1 85 ? -8.144 9.666 -8.253 1.00 95.69 85 LEU A C 1
ATOM 659 O O . LEU A 1 85 ? -7.702 10.815 -8.310 1.00 95.69 85 LEU A O 1
ATOM 663 N N . HIS A 1 86 ? -7.385 8.661 -7.810 1.00 92.06 86 HIS A N 1
ATOM 664 C CA . HIS A 1 86 ? -5.956 8.822 -7.550 1.00 92.06 86 HIS A CA 1
ATOM 665 C C . HIS A 1 86 ? -5.172 9.022 -8.853 1.00 92.06 86 HIS A C 1
ATOM 667 O O . HIS A 1 86 ? -4.403 9.976 -8.952 1.00 92.06 86 HIS A O 1
ATOM 673 N N . ALA A 1 87 ? -5.430 8.190 -9.865 1.00 91.25 87 ALA A N 1
ATOM 674 C CA . ALA A 1 87 ? -4.812 8.291 -11.181 1.00 91.25 87 ALA A CA 1
ATOM 675 C C . ALA A 1 87 ? -5.081 9.659 -11.820 1.00 91.25 87 ALA A C 1
ATOM 677 O O . ALA A 1 87 ? -4.148 10.322 -12.266 1.00 91.25 87 ALA A O 1
ATOM 678 N N . GLN A 1 88 ? -6.331 10.133 -11.777 1.00 93.69 88 GLN A N 1
ATOM 679 C CA . GLN A 1 88 ? -6.683 11.467 -12.267 1.00 93.69 88 GLN A CA 1
ATOM 680 C C . GLN A 1 88 ? -5.863 12.564 -11.598 1.00 93.69 88 GLN A C 1
ATOM 682 O O . GLN A 1 88 ? -5.324 13.401 -12.306 1.00 93.69 88 GLN A O 1
ATOM 687 N N . ARG A 1 89 ? -5.711 12.536 -10.267 1.00 89.31 89 ARG A N 1
ATOM 688 C CA . ARG A 1 89 ? -4.909 13.530 -9.533 1.00 89.31 89 ARG A CA 1
ATOM 689 C C . ARG A 1 89 ? -3.431 13.505 -9.922 1.00 89.31 89 ARG A C 1
ATOM 691 O O . ARG A 1 89 ? -2.823 14.564 -10.056 1.00 89.31 89 ARG A O 1
ATOM 698 N N . VAL A 1 90 ? -2.858 12.313 -10.092 1.00 86.44 90 VAL A N 1
ATOM 699 C CA . VAL A 1 90 ? -1.449 12.147 -10.485 1.00 86.44 90 VAL A CA 1
ATOM 700 C C . VAL A 1 90 ? -1.219 12.672 -11.904 1.00 86.44 90 VAL A C 1
ATOM 702 O O . VAL A 1 90 ? -0.284 13.436 -12.118 1.00 86.44 90 VAL A O 1
ATOM 705 N N . PHE A 1 91 ? -2.095 12.329 -12.853 1.00 83.69 91 PHE A N 1
ATOM 706 C CA . PHE A 1 91 ? -1.958 12.750 -14.251 1.00 83.69 91 PHE A CA 1
ATOM 707 C C . PHE A 1 91 ? -2.405 14.195 -14.513 1.00 83.69 91 PHE A C 1
ATOM 709 O O . PHE A 1 91 ? -1.888 14.842 -15.418 1.00 83.69 91 PHE A O 1
ATOM 716 N N . SER A 1 92 ? -3.326 14.748 -13.719 1.00 76.75 92 SER A N 1
ATOM 717 C CA . SER A 1 92 ? -3.703 16.163 -13.818 1.00 76.75 92 SER A CA 1
ATOM 718 C C . SER A 1 92 ? -2.616 17.092 -13.278 1.00 76.75 92 SER A C 1
ATOM 720 O O . SER A 1 92 ? -2.533 18.240 -13.697 1.00 76.75 92 SER A O 1
ATOM 722 N N . GLY A 1 93 ? -1.788 16.610 -12.344 1.00 58.69 93 GLY A N 1
ATOM 723 C CA . GLY A 1 93 ? -0.674 17.368 -11.771 1.00 58.69 93 GLY A CA 1
ATOM 724 C C . GLY A 1 93 ? 0.589 17.403 -12.638 1.00 58.69 93 GLY A C 1
ATOM 725 O O . GLY A 1 93 ? 1.486 18.182 -12.339 1.00 58.69 93 GLY A O 1
ATOM 726 N N . SER A 1 94 ? 0.675 16.589 -13.696 1.00 52.94 94 SER A N 1
ATOM 727 C CA . SER A 1 94 ? 1.834 16.525 -14.604 1.00 52.94 94 SER A CA 1
ATOM 728 C C . SER A 1 94 ? 1.714 17.410 -15.854 1.00 52.94 94 SER A C 1
ATOM 730 O O . SER A 1 94 ? 2.564 17.318 -16.733 1.00 52.94 94 SER A O 1
ATOM 732 N N . ASN A 1 95 ? 0.670 18.243 -15.945 1.00 44.38 95 ASN A N 1
ATOM 733 C CA . ASN A 1 95 ? 0.406 19.156 -17.069 1.00 44.38 95 ASN A CA 1
ATOM 734 C C . ASN A 1 95 ? 0.644 20.647 -16.732 1.00 44.38 95 ASN A C 1
ATOM 736 O O . ASN A 1 95 ? 0.112 21.516 -17.425 1.00 44.38 95 ASN A O 1
ATOM 740 N N . SER A 1 96 ? 1.436 20.940 -15.696 1.00 38.41 96 SER A N 1
ATOM 741 C CA . SER A 1 96 ? 1.789 22.304 -15.268 1.00 38.41 96 SER A CA 1
ATOM 742 C C . SER A 1 96 ? 3.292 22.538 -15.303 1.00 38.41 96 SER A C 1
ATOM 744 O O . SER A 1 96 ? 4.023 21.641 -14.825 1.00 38.41 96 SER A O 1
#

Sequence (96 aa):
MKGKMKTEMEDGLYQARAGNLEKLVFEDDGTKKIRVPQPGFEAVVTVQKRMRKALNGHKPDISLVAEAMLLAAAEMPDIEEKVRLHAQRVFSGSNS

Secondary structure (DSSP, 8-state):
--------PPSS-EEEETTEEEE------S-------HHHHHHHHHHHHHHHHHTTTPPPPHHHHHHHHHHHHHT-TTHHHHHHHHHHHHHHTT--

Radius of gyration: 22.56 Å; chains: 1; bounding box: 38×34×81 Å

Organism: NCBI:txid180197

Foldseek 3Di:
DPDDPPPPDDPADWDDDPNDTHGDDDDPPVPPDDDDPPVRLVVLVVVQVVVCVVVVNDRDDSVVSVVVVVVVLVPDPCSVVVVVVVVCVVVVVVPD